Protein AF-A0A9D4H7C5-F1 (afdb_monomer_lite)

Radius of gyration: 18.45 Å; chains: 1; bounding box: 44×25×48 Å

pLDDT: mean 87.69, std 12.98, range [50.12, 97.69]

Foldseek 3Di:
DVQQCVQCVDPPHPCNVVLVVQLCVLFKDWDPVQVVVQLVVLQVVCVVVVNPPQDSVRSVVPDDPVNSVVGTDIDTDDPVSSVVSNVVSVVVCPDPNVD

Organism: Dreissena polymorpha (NCBI:txid45954)

Secondary structure (DSSP, 8-state):
--SHHHHHS-TTSTTHHHHHHHHHHHHEEE-HHHHHHHHHHHHHHHHHTT--S--HHHHHHH--HHHHHHH--EEEPPHHHHHHHHHHHHHTTSSGGG-

Structure (mmCIF, N/CA/C/O backbone):
data_AF-A0A9D4H7C5-F1
#
_entry.id   AF-A0A9D4H7C5-F1
#
loop_
_atom_site.group_PDB
_atom_site.id
_atom_site.type_symbol
_atom_site.label_atom_id
_atom_site.label_alt_id
_atom_site.label_comp_id
_atom_site.label_asym_id
_atom_site.label_entity_id
_atom_site.label_seq_id
_atom_site.pdbx_PDB_ins_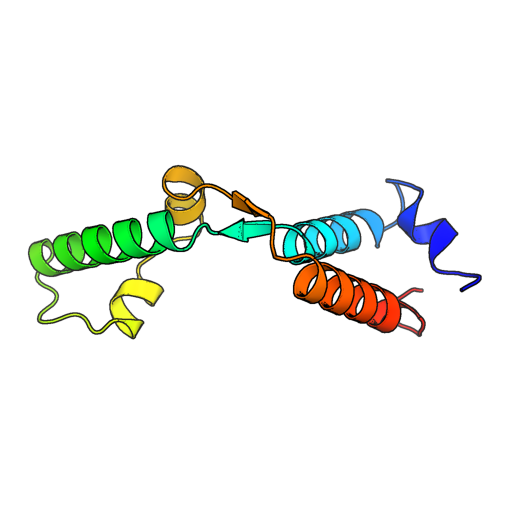code
_atom_site.Cartn_x
_atom_site.Cartn_y
_atom_site.Cartn_z
_atom_site.occupancy
_atom_site.B_iso_or_equiv
_atom_site.auth_seq_id
_atom_site.auth_comp_id
_atom_site.auth_asym_id
_atom_site.auth_atom_id
_atom_site.pdbx_PDB_model_num
ATOM 1 N N . MET A 1 1 ? 14.678 1.766 -25.862 1.00 50.12 1 MET A N 1
ATOM 2 C CA . MET A 1 1 ? 15.528 0.898 -25.008 1.00 50.12 1 MET A CA 1
ATOM 3 C C . MET A 1 1 ? 17.064 1.142 -25.003 1.00 50.12 1 MET A C 1
ATOM 5 O O . MET A 1 1 ? 17.768 0.316 -24.443 1.00 50.12 1 MET A O 1
ATOM 9 N N . ARG A 1 2 ? 17.651 2.239 -25.535 1.00 50.78 2 ARG A N 1
ATOM 10 C CA . ARG A 1 2 ? 19.125 2.489 -25.433 1.00 50.78 2 ARG A CA 1
ATOM 11 C C . ARG A 1 2 ? 19.565 3.445 -24.305 1.00 50.78 2 ARG A C 1
ATOM 13 O O . ARG A 1 2 ? 20.757 3.662 -24.140 1.00 50.78 2 ARG A O 1
ATOM 20 N N . ARG A 1 3 ? 18.628 4.037 -23.553 1.00 53.94 3 ARG A N 1
ATOM 21 C CA . ARG A 1 3 ? 18.916 5.087 -22.546 1.00 53.94 3 ARG A CA 1
ATOM 22 C C . ARG A 1 3 ? 18.563 4.697 -21.110 1.00 53.94 3 ARG A C 1
ATOM 24 O O . ARG A 1 3 ? 19.287 5.043 -20.190 1.00 53.94 3 ARG A O 1
ATOM 31 N N . PHE A 1 4 ? 17.514 3.896 -20.950 1.00 56.56 4 PHE A N 1
ATOM 32 C CA . PHE A 1 4 ? 17.071 3.334 -19.677 1.00 56.56 4 PHE A CA 1
ATOM 33 C C . PHE A 1 4 ? 18.133 2.515 -18.902 1.00 56.56 4 PHE A C 1
ATOM 35 O O . PHE A 1 4 ? 18.212 2.682 -17.685 1.00 56.56 4 PHE A O 1
ATOM 42 N N . PRO A 1 5 ? 18.985 1.676 -19.542 1.00 57.75 5 PRO A N 1
ATOM 43 C CA . PRO A 1 5 ? 19.926 0.833 -18.801 1.00 57.75 5 PRO A CA 1
ATOM 44 C C . PRO A 1 5 ? 20.961 1.656 -18.028 1.00 57.75 5 PRO A C 1
ATOM 46 O O . PRO A 1 5 ? 21.125 1.455 -16.833 1.00 57.75 5 PRO A O 1
ATOM 49 N N . ASN A 1 6 ? 21.579 2.656 -18.667 1.00 56.25 6 ASN A N 1
ATOM 50 C CA . ASN A 1 6 ? 22.683 3.414 -18.066 1.00 56.25 6 ASN A CA 1
ATOM 51 C C . ASN A 1 6 ? 22.271 4.185 -16.799 1.00 56.25 6 ASN A C 1
ATOM 53 O O . ASN A 1 6 ? 23.093 4.372 -15.903 1.00 56.25 6 ASN A O 1
ATOM 57 N N . GLY A 1 7 ? 21.002 4.606 -16.716 1.00 56.47 7 GLY A N 1
ATOM 58 C CA . GLY A 1 7 ? 20.463 5.344 -15.574 1.00 56.47 7 GLY A CA 1
ATOM 59 C C . GLY A 1 7 ? 19.825 4.488 -14.473 1.00 56.47 7 GLY A C 1
ATOM 60 O O . GLY A 1 7 ? 19.506 5.014 -13.409 1.00 56.47 7 GLY A O 1
ATOM 61 N N . CYS A 1 8 ? 19.632 3.186 -14.707 1.00 57.25 8 CYS A N 1
ATOM 62 C CA . CYS A 1 8 ? 19.006 2.265 -13.747 1.00 57.25 8 CYS A CA 1
ATOM 63 C C . CYS A 1 8 ? 19.940 1.132 -13.287 1.00 57.25 8 CYS A C 1
ATOM 65 O O . CYS A 1 8 ? 19.569 0.368 -12.401 1.00 57.25 8 CYS A O 1
ATOM 67 N N . THR A 1 9 ? 21.144 1.013 -13.856 1.00 65.00 9 THR A N 1
ATOM 68 C CA . THR A 1 9 ? 22.159 0.022 -13.446 1.00 65.00 9 THR A CA 1
ATOM 69 C C . THR A 1 9 ? 23.261 0.600 -12.560 1.00 65.00 9 THR A C 1
ATOM 71 O O . THR A 1 9 ? 24.107 -0.155 -12.091 1.00 65.00 9 THR A O 1
ATOM 74 N N . THR A 1 10 ? 23.272 1.917 -12.334 1.00 66.44 10 THR A N 1
ATOM 75 C CA . THR A 1 10 ? 24.260 2.594 -11.483 1.00 66.44 10 THR A CA 1
ATOM 76 C C . THR A 1 10 ? 23.536 3.314 -10.354 1.00 66.44 10 THR A C 1
ATOM 78 O O . THR A 1 10 ? 22.686 4.165 -10.610 1.00 66.44 10 THR A O 1
ATOM 81 N N . ASP A 1 11 ? 23.900 3.007 -9.113 1.00 71.56 11 ASP A N 1
ATOM 82 C CA . ASP A 1 11 ? 23.358 3.623 -7.894 1.00 71.56 11 ASP A CA 1
ATOM 83 C C . ASP A 1 11 ? 23.545 5.149 -7.831 1.00 71.56 11 ASP A C 1
ATOM 85 O O . ASP A 1 11 ? 22.747 5.854 -7.218 1.00 71.56 11 ASP A O 1
ATOM 89 N N . LYS A 1 12 ? 24.562 5.669 -8.524 1.00 75.31 12 LYS A N 1
ATOM 90 C CA . LYS A 1 12 ? 24.868 7.105 -8.634 1.00 75.31 12 LYS A CA 1
ATOM 91 C C . LYS A 1 12 ? 23.893 7.897 -9.504 1.00 75.31 12 LYS A C 1
ATOM 93 O O . LYS A 1 12 ? 23.951 9.125 -9.506 1.00 75.31 12 LYS A O 1
ATOM 98 N N . HIS A 1 13 ? 23.047 7.236 -10.291 1.00 79.44 13 HIS A N 1
ATOM 99 C CA . HIS A 1 13 ? 22.137 7.940 -11.185 1.00 79.44 13 HIS A CA 1
ATOM 100 C C . HIS A 1 13 ? 20.908 8.459 -10.428 1.00 79.44 13 HIS A C 1
ATOM 102 O O . HIS A 1 13 ? 20.284 7.723 -9.666 1.00 79.44 13 HIS A O 1
ATOM 108 N N . GLN A 1 14 ? 20.495 9.702 -10.697 1.00 82.25 14 GLN A N 1
ATOM 109 C CA . GLN A 1 14 ? 19.373 10.355 -10.003 1.00 82.25 14 GLN A CA 1
ATOM 110 C C . GLN A 1 14 ? 18.051 9.569 -10.075 1.00 82.25 14 GLN A C 1
ATOM 112 O O . GLN A 1 14 ? 17.225 9.643 -9.168 1.00 82.25 14 GLN A O 1
ATOM 117 N N . LEU A 1 15 ? 17.854 8.795 -11.148 1.00 82.06 15 LEU A N 1
ATOM 118 C CA . LEU A 1 15 ? 16.650 7.986 -11.347 1.00 82.06 15 LEU A CA 1
ATOM 119 C C . LEU A 1 15 ? 16.699 6.630 -10.636 1.00 82.06 15 LEU A C 1
ATOM 121 O O . LEU A 1 15 ? 15.644 6.026 -10.462 1.00 82.06 15 LEU A O 1
ATOM 125 N N . PHE A 1 16 ? 17.870 6.156 -10.196 1.00 84.81 16 PHE A N 1
ATOM 126 C CA . PHE A 1 16 ? 18.020 4.819 -9.620 1.00 84.81 16 PHE A CA 1
ATOM 127 C C . PHE A 1 16 ? 17.182 4.639 -8.350 1.00 84.81 16 PHE A C 1
ATOM 129 O O . PHE A 1 16 ? 16.371 3.717 -8.269 1.00 84.81 16 PHE A O 1
ATOM 136 N N . GLY A 1 17 ? 17.315 5.551 -7.381 1.00 86.56 17 GLY A N 1
ATOM 137 C CA . GLY A 1 17 ? 16.551 5.508 -6.129 1.00 86.56 17 GLY A CA 1
ATOM 138 C C . GLY A 1 17 ? 15.031 5.532 -6.357 1.00 86.56 17 GLY A C 1
ATOM 139 O O . GLY A 1 17 ? 14.340 4.599 -5.937 1.00 86.56 17 GLY A O 1
ATOM 140 N N . PRO A 1 18 ? 14.492 6.539 -7.072 1.00 88.38 18 PRO A N 1
ATOM 141 C CA . PRO A 1 18 ? 13.072 6.603 -7.412 1.00 88.38 18 PRO A CA 1
ATOM 142 C C . PRO A 1 18 ? 12.572 5.387 -8.203 1.00 88.38 18 PRO A C 1
ATOM 144 O O . PRO A 1 18 ? 11.474 4.890 -7.939 1.00 88.38 18 PRO A O 1
ATOM 147 N N . PHE A 1 19 ? 13.364 4.882 -9.154 1.00 88.44 19 PHE A N 1
ATOM 148 C CA . PHE A 1 19 ? 13.020 3.687 -9.920 1.00 88.44 19 PHE A CA 1
ATOM 149 C C . PHE A 1 19 ? 12.923 2.455 -9.017 1.00 88.44 19 PHE A C 1
ATOM 151 O O . PHE A 1 19 ? 11.906 1.766 -9.053 1.00 88.44 19 PHE A O 1
ATOM 158 N N . MET A 1 20 ? 13.918 2.214 -8.159 1.00 91.38 20 MET A N 1
ATOM 159 C CA . MET A 1 20 ? 13.925 1.079 -7.232 1.00 91.38 20 MET A CA 1
ATOM 160 C C . MET A 1 20 ? 12.782 1.155 -6.215 1.00 91.38 20 MET A C 1
ATOM 162 O O . MET A 1 20 ? 12.141 0.140 -5.935 1.00 91.38 20 MET A O 1
ATOM 166 N N . ALA A 1 21 ? 12.460 2.351 -5.713 1.00 90.81 21 ALA A N 1
ATOM 167 C CA . ALA A 1 21 ? 11.305 2.557 -4.841 1.00 90.81 21 ALA A CA 1
ATOM 168 C C . ALA A 1 21 ? 9.988 2.191 -5.551 1.00 90.81 21 ALA A C 1
ATOM 170 O O . ALA A 1 21 ? 9.175 1.437 -5.008 1.00 90.81 21 ALA A O 1
ATOM 171 N N . ARG A 1 22 ? 9.799 2.652 -6.796 1.00 92.88 22 ARG A N 1
ATOM 172 C CA . ARG A 1 22 ? 8.610 2.325 -7.602 1.00 92.88 22 ARG A CA 1
ATOM 173 C C . ARG A 1 22 ? 8.556 0.844 -7.972 1.00 92.88 22 ARG A C 1
ATOM 175 O O . ARG A 1 22 ? 7.494 0.246 -7.851 1.00 92.88 22 ARG A O 1
ATOM 182 N N . LEU A 1 23 ? 9.682 0.237 -8.344 1.00 93.69 23 LEU A N 1
ATOM 183 C CA . LEU A 1 23 ? 9.785 -1.188 -8.667 1.00 93.69 23 LEU A CA 1
ATOM 184 C C . LEU A 1 23 ? 9.422 -2.062 -7.461 1.00 93.69 23 LEU A C 1
ATOM 186 O O . LEU A 1 23 ? 8.623 -2.990 -7.577 1.00 93.69 23 LEU A O 1
ATOM 190 N N . SER A 1 24 ? 9.946 -1.719 -6.284 1.00 93.81 24 SER A N 1
ATOM 191 C CA . SER A 1 24 ? 9.577 -2.339 -5.009 1.00 93.81 24 SER A CA 1
ATOM 192 C C . SER A 1 24 ? 8.068 -2.224 -4.756 1.00 93.81 24 SER A C 1
ATOM 194 O O . SER A 1 24 ? 7.424 -3.193 -4.350 1.00 93.81 24 SER A O 1
ATOM 196 N N . GLY A 1 25 ? 7.485 -1.065 -5.075 1.00 93.12 25 GLY A N 1
ATOM 197 C CA . GLY A 1 25 ? 6.045 -0.820 -5.041 1.00 93.12 25 GLY A CA 1
ATOM 198 C C . GLY A 1 25 ? 5.235 -1.595 -6.085 1.00 93.12 25 GLY A C 1
ATOM 199 O O . GLY A 1 25 ? 4.071 -1.862 -5.816 1.00 93.12 25 GLY A O 1
ATOM 200 N N . CYS A 1 26 ? 5.815 -2.002 -7.221 1.00 95.44 26 CYS A N 1
ATOM 201 C CA . CYS A 1 26 ? 5.177 -2.883 -8.210 1.00 95.44 26 CYS A CA 1
ATOM 202 C C . CYS A 1 26 ? 5.162 -4.347 -7.753 1.00 95.44 26 CYS A C 1
ATOM 204 O O . CYS A 1 26 ? 4.183 -5.049 -7.980 1.00 95.44 26 CYS A O 1
ATOM 206 N N . ILE A 1 27 ? 6.223 -4.809 -7.088 1.00 95.75 27 ILE A N 1
ATOM 207 C CA . ILE A 1 27 ? 6.382 -6.218 -6.692 1.00 95.75 27 ILE A CA 1
ATOM 208 C C . ILE A 1 27 ? 5.616 -6.526 -5.406 1.00 95.75 27 ILE A C 1
ATOM 210 O O . ILE A 1 27 ? 4.948 -7.554 -5.307 1.00 95.75 27 ILE A O 1
ATOM 214 N N . PHE A 1 28 ? 5.685 -5.627 -4.426 1.00 95.44 28 PHE A N 1
ATOM 215 C CA . PHE A 1 28 ? 5.142 -5.876 -3.097 1.00 95.44 28 PHE A CA 1
ATOM 216 C C . PHE A 1 28 ? 3.982 -4.949 -2.764 1.00 95.44 28 PHE A C 1
ATOM 218 O O . PHE A 1 28 ? 4.055 -3.733 -2.971 1.00 95.44 28 PHE A O 1
ATOM 225 N N . GLN A 1 29 ? 2.946 -5.528 -2.182 1.00 94.88 29 GLN A N 1
ATOM 226 C CA . GLN A 1 29 ? 1.832 -4.825 -1.567 1.00 94.88 29 GLN A CA 1
ATOM 227 C C . GLN A 1 29 ? 1.802 -5.095 -0.069 1.00 94.88 29 GLN A C 1
ATOM 229 O O . GLN A 1 29 ? 2.503 -5.974 0.427 1.00 94.88 29 GLN A O 1
ATOM 234 N N . ILE A 1 30 ? 0.987 -4.336 0.650 1.00 95.31 30 ILE A N 1
ATOM 235 C CA . ILE A 1 30 ? 0.659 -4.677 2.028 1.00 95.31 30 ILE A CA 1
ATOM 236 C C . ILE A 1 30 ? -0.268 -5.892 2.017 1.00 95.31 30 ILE A C 1
ATOM 238 O O . ILE A 1 30 ? -1.196 -5.964 1.202 1.00 95.31 30 ILE A O 1
ATOM 242 N N . ASP A 1 31 ? 0.009 -6.854 2.894 1.00 95.56 31 ASP A N 1
ATOM 243 C CA . ASP A 1 31 ? -0.862 -8.003 3.100 1.00 95.56 31 ASP A CA 1
ATOM 244 C C . ASP A 1 31 ? -2.264 -7.538 3.510 1.00 95.56 31 ASP A C 1
ATOM 246 O O . ASP A 1 31 ? -2.440 -6.788 4.471 1.00 95.56 31 ASP A O 1
ATOM 250 N N . GLN A 1 32 ? -3.270 -7.963 2.747 1.00 94.31 32 GLN A N 1
ATOM 251 C CA . GLN A 1 32 ? -4.647 -7.519 2.957 1.00 94.31 32 GLN A CA 1
ATOM 252 C C . GLN A 1 32 ? -5.247 -8.074 4.253 1.00 94.31 32 GLN A C 1
ATOM 254 O O . GLN A 1 32 ? -6.104 -7.426 4.855 1.00 94.31 32 GLN A O 1
ATOM 259 N N . GLY A 1 33 ? -4.786 -9.244 4.706 1.00 96.12 33 GLY A N 1
ATOM 260 C C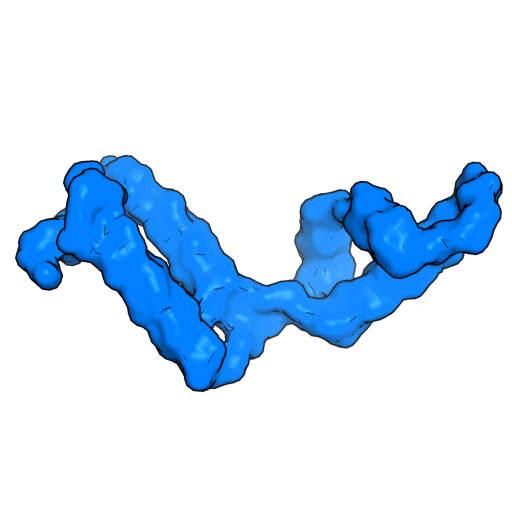A . GLY A 1 33 ? -5.191 -9.824 5.981 1.00 96.12 33 GLY A CA 1
ATOM 261 C C . GLY A 1 33 ? -4.718 -8.949 7.133 1.00 96.12 33 GLY A C 1
ATOM 262 O O . GLY A 1 33 ? -5.544 -8.465 7.910 1.00 96.12 33 GLY A O 1
ATOM 263 N N . ASP A 1 34 ? -3.420 -8.656 7.177 1.00 96.75 34 ASP A N 1
ATOM 264 C CA . ASP A 1 34 ? -2.842 -7.796 8.211 1.00 96.75 34 ASP A CA 1
ATOM 265 C C . ASP A 1 34 ? -3.443 -6.378 8.163 1.00 96.75 34 ASP A C 1
ATOM 267 O O . ASP A 1 34 ? -3.787 -5.814 9.202 1.00 96.75 34 ASP A O 1
ATOM 271 N N . TYR A 1 35 ? -3.645 -5.813 6.965 1.00 96.50 35 TYR A N 1
ATOM 272 C CA . TYR A 1 35 ? -4.254 -4.487 6.810 1.00 96.50 35 TYR A CA 1
ATOM 273 C C . TYR A 1 35 ? -5.700 -4.447 7.321 1.00 96.50 35 TYR A C 1
ATOM 275 O O . TYR A 1 35 ? -6.097 -3.497 7.996 1.00 96.50 35 TYR A O 1
ATOM 283 N N . SER A 1 36 ? -6.484 -5.500 7.069 1.00 96.75 36 SER A N 1
ATOM 284 C CA . SER A 1 36 ? -7.856 -5.598 7.581 1.00 96.75 36 SER A CA 1
ATOM 285 C C . SER A 1 36 ? -7.910 -5.669 9.112 1.00 96.75 36 SER A C 1
ATOM 287 O O . SER A 1 36 ? -8.812 -5.097 9.728 1.00 96.75 36 SER A O 1
ATOM 289 N N . LEU A 1 37 ? -6.932 -6.332 9.739 1.00 97.56 37 LEU A N 1
ATOM 290 C CA . LEU A 1 37 ? -6.808 -6.400 11.195 1.00 97.56 37 LEU A CA 1
ATOM 291 C C . LEU A 1 37 ? -6.394 -5.047 11.777 1.00 97.56 37 LEU A C 1
ATOM 293 O O . LEU A 1 37 ? -7.002 -4.597 12.748 1.00 97.56 37 LEU A O 1
ATOM 297 N N . LEU A 1 38 ? -5.432 -4.368 11.146 1.00 97.69 38 LEU A N 1
ATOM 298 C CA . LEU A 1 38 ? -5.031 -3.014 11.528 1.00 97.69 38 LEU A CA 1
ATOM 2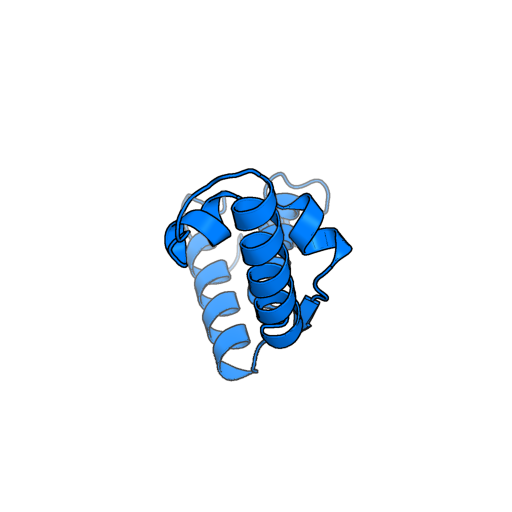99 C C . LEU A 1 38 ? -6.215 -2.042 11.455 1.00 97.69 38 LEU A C 1
ATOM 301 O O . LEU A 1 38 ? -6.423 -1.249 12.370 1.00 97.69 38 LEU A O 1
ATOM 305 N N . MET A 1 39 ? -7.030 -2.139 10.406 1.00 97.38 39 MET A N 1
ATOM 306 C CA . MET A 1 39 ? -8.217 -1.304 10.237 1.00 97.38 39 MET A CA 1
ATOM 307 C C . MET A 1 39 ? -9.257 -1.538 11.341 1.00 97.38 39 MET A C 1
ATOM 309 O O . MET A 1 39 ? -9.804 -0.579 11.885 1.00 97.38 39 MET A O 1
ATOM 313 N N . LYS A 1 40 ? -9.495 -2.796 11.734 1.00 96.69 40 LYS A N 1
ATOM 314 C CA . LYS A 1 40 ? -10.372 -3.120 12.874 1.00 96.69 40 LYS A CA 1
ATOM 315 C C . LYS A 1 40 ? -9.830 -2.548 14.185 1.00 96.69 40 LYS A C 1
ATOM 317 O O . LYS A 1 40 ? -10.572 -1.883 14.902 1.00 96.69 40 LYS A O 1
ATOM 322 N N . ALA A 1 41 ? -8.538 -2.738 14.454 1.00 96.81 41 ALA A N 1
ATOM 323 C CA . ALA A 1 41 ? -7.897 -2.211 15.656 1.00 96.81 41 ALA A CA 1
ATOM 324 C C . ALA A 1 41 ? -7.969 -0.676 15.716 1.00 96.81 41 ALA A C 1
ATOM 326 O O . ALA A 1 41 ? -8.336 -0.110 16.746 1.00 96.81 41 ALA A O 1
ATOM 327 N N . LYS A 1 42 ? -7.704 0.004 14.591 1.00 97.00 42 LYS A N 1
ATOM 328 C CA . LYS A 1 42 ? -7.786 1.466 14.505 1.00 97.00 42 LYS A CA 1
ATOM 329 C C . LYS A 1 42 ? -9.213 1.973 14.719 1.00 97.00 42 LYS A C 1
ATOM 331 O O . LYS A 1 42 ? -9.404 2.973 15.403 1.00 97.00 42 LYS A O 1
ATOM 336 N N . ARG A 1 43 ? -10.226 1.278 14.190 1.00 96.50 43 ARG A N 1
ATOM 337 C CA . ARG A 1 43 ? -11.639 1.606 14.446 1.00 96.50 43 ARG A CA 1
ATOM 338 C C . ARG A 1 43 ? -11.968 1.560 15.940 1.00 96.50 43 ARG A C 1
ATOM 340 O O . ARG A 1 43 ? -12.579 2.494 16.449 1.00 96.50 43 ARG A O 1
ATOM 347 N N . GLU A 1 44 ? -11.562 0.506 16.641 1.00 95.44 44 GLU A N 1
ATOM 348 C CA . GLU A 1 44 ? -11.801 0.387 18.086 1.00 95.44 44 GLU A CA 1
ATOM 349 C C . GLU A 1 44 ? -11.070 1.464 18.894 1.00 95.44 44 GLU A C 1
ATOM 351 O O . GLU A 1 44 ? -11.607 1.976 19.876 1.00 95.44 44 GLU A O 1
ATOM 356 N N . GLU A 1 45 ? -9.856 1.830 18.483 1.00 96.00 45 GLU A N 1
ATOM 357 C CA . GLU A 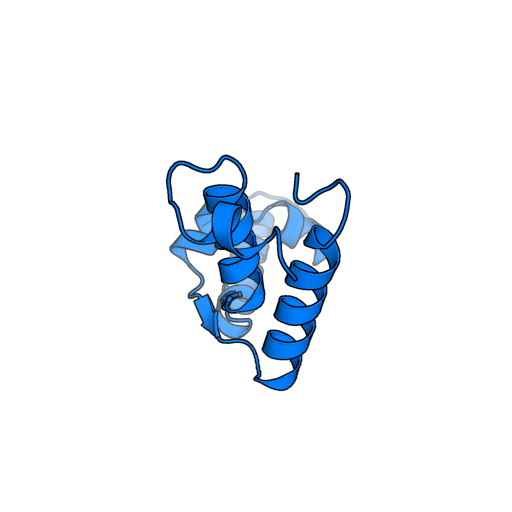1 45 ? -9.103 2.929 19.086 1.00 96.00 45 GLU A CA 1
ATOM 358 C C . GLU A 1 45 ? -9.839 4.270 18.935 1.00 96.00 45 GLU A C 1
ATOM 360 O O . GLU A 1 45 ? -10.004 4.986 19.922 1.00 96.00 45 GLU A O 1
ATOM 365 N N . LEU A 1 46 ? -10.349 4.577 17.738 1.00 95.69 46 LEU A N 1
ATOM 366 C CA . LEU A 1 46 ? -11.110 5.804 17.471 1.00 95.69 46 LEU A CA 1
ATOM 367 C C . LEU A 1 46 ? -12.403 5.873 18.294 1.00 95.69 46 LEU A C 1
ATOM 369 O O . LEU A 1 46 ? -12.717 6.920 18.861 1.00 95.69 46 LEU A O 1
ATOM 373 N N . LEU A 1 47 ? -13.114 4.748 18.429 1.00 94.62 47 LEU A N 1
ATOM 374 C CA . LEU A 1 47 ? -14.294 4.656 19.294 1.00 94.62 47 LEU A CA 1
ATOM 375 C C . LEU A 1 47 ? -13.940 4.952 20.761 1.00 94.62 47 LEU A C 1
ATOM 377 O O . LEU A 1 47 ? -14.654 5.699 21.429 1.00 94.62 47 LEU A O 1
ATOM 381 N N . LYS A 1 48 ? -12.810 4.430 21.260 1.00 94.06 48 LYS A N 1
ATOM 382 C CA . LYS A 1 48 ? -12.313 4.714 22.623 1.00 94.06 48 LYS A CA 1
ATOM 383 C C . LYS A 1 48 ? -11.879 6.171 22.805 1.00 94.06 48 LYS A C 1
ATOM 385 O O . LYS A 1 48 ? -11.982 6.693 23.910 1.00 94.06 48 LYS A O 1
ATOM 390 N N . GLN A 1 49 ? -11.420 6.822 21.740 1.00 93.88 49 GLN A N 1
ATOM 391 C CA . GLN A 1 49 ? -11.073 8.248 21.720 1.00 93.88 49 GLN A CA 1
ATOM 392 C C . GLN A 1 49 ? -12.303 9.165 21.594 1.00 93.88 49 GLN A C 1
ATOM 394 O O . GLN A 1 49 ? -12.157 10.386 21.604 1.00 93.88 49 GLN A O 1
ATOM 399 N N . GLY A 1 50 ? -13.513 8.600 21.511 1.00 91.56 50 GLY A N 1
ATOM 400 C CA . GLY A 1 50 ? -14.762 9.357 21.459 1.00 91.56 50 GLY A CA 1
ATOM 401 C C . GLY A 1 50 ? -15.170 9.803 20.056 1.00 91.56 50 GLY A C 1
ATOM 402 O O . GLY A 1 50 ? -16.058 10.643 19.938 1.00 91.56 50 GLY A O 1
ATOM 403 N N . VAL A 1 51 ? -14.561 9.255 18.998 1.00 90.00 51 VAL A N 1
ATOM 404 C CA . VAL A 1 51 ? -15.025 9.461 17.618 1.00 90.00 51 VAL A CA 1
ATOM 405 C C . VAL A 1 51 ? -16.246 8.562 17.383 1.00 90.00 51 VAL A C 1
ATOM 407 O O . VAL A 1 51 ? -16.097 7.337 17.391 1.00 90.00 51 VAL A O 1
ATOM 410 N N . PRO A 1 52 ? -17.455 9.119 17.192 1.00 85.75 52 PRO A N 1
ATOM 411 C CA . PRO A 1 52 ? -18.657 8.317 17.008 1.00 85.75 52 PRO A CA 1
ATOM 412 C C . PRO A 1 52 ? -18.682 7.692 15.608 1.00 85.75 52 PRO A C 1
ATOM 414 O O . PRO A 1 52 ? -18.483 8.390 14.619 1.00 85.75 52 PRO A O 1
ATOM 417 N N . ASP A 1 53 ? -18.935 6.382 15.553 1.00 86.50 53 ASP A N 1
ATOM 418 C CA . ASP A 1 53 ? -19.150 5.578 14.335 1.00 86.50 53 ASP A CA 1
ATOM 419 C C . ASP A 1 53 ? -18.229 5.927 13.139 1.00 86.50 53 ASP A C 1
ATOM 421 O O . ASP A 1 53 ? -18.684 6.424 12.104 1.00 86.50 53 ASP A O 1
ATOM 425 N N . PRO A 1 54 ? -16.905 5.702 13.255 1.00 90.25 54 PRO A N 1
ATOM 426 C CA . PRO A 1 54 ? -15.973 6.058 12.196 1.00 90.25 54 PRO A CA 1
ATOM 427 C C . PRO A 1 54 ? -16.189 5.179 10.954 1.00 90.25 54 PRO A C 1
ATOM 429 O O . PRO A 1 54 ? -16.032 3.945 10.981 1.00 90.25 54 PRO A O 1
ATOM 432 N N . SER A 1 55 ? -16.484 5.837 9.830 1.00 93.06 55 SER A N 1
ATOM 433 C CA . SER A 1 55 ? -16.589 5.177 8.529 1.00 93.06 55 SER A CA 1
ATOM 434 C C . SER A 1 55 ? -15.248 4.558 8.122 1.00 93.06 55 SER A C 1
ATOM 436 O O . SER A 1 55 ? -14.184 4.985 8.571 1.00 93.06 55 SER A O 1
ATOM 438 N N . ASP A 1 56 ? -15.265 3.580 7.216 1.00 92.88 56 ASP A N 1
ATOM 439 C CA . ASP A 1 56 ? -14.039 2.961 6.687 1.00 92.88 56 ASP A CA 1
ATOM 440 C C . ASP A 1 56 ? -13.044 3.995 6.119 1.00 92.88 56 ASP A C 1
ATOM 442 O O . ASP A 1 56 ? -11.824 3.864 6.263 1.00 92.88 56 ASP A O 1
ATOM 446 N N . LYS A 1 57 ? -13.561 5.066 5.505 1.00 93.25 57 LYS A N 1
ATOM 447 C CA . LYS A 1 57 ? -12.745 6.168 4.978 1.00 93.25 57 LYS A CA 1
ATOM 448 C C . LYS A 1 57 ? -12.101 6.996 6.083 1.00 93.25 57 LYS A C 1
ATOM 450 O O . LYS A 1 57 ? -11.024 7.538 5.873 1.00 93.25 57 LYS A O 1
ATOM 455 N N . ASP A 1 58 ? -12.749 7.127 7.231 1.00 91.06 58 ASP A N 1
ATOM 456 C CA . ASP A 1 58 ? -12.201 7.901 8.342 1.00 91.06 58 ASP A CA 1
ATOM 457 C C . ASP A 1 58 ? -11.160 7.080 9.093 1.00 91.06 58 ASP A C 1
ATOM 459 O O . ASP A 1 58 ? -10.059 7.568 9.332 1.00 91.06 58 ASP A O 1
ATOM 463 N N . VAL A 1 59 ? -11.428 5.790 9.318 1.00 95.12 59 VAL A N 1
ATOM 464 C CA . VAL A 1 59 ? -10.442 4.853 9.876 1.00 95.12 59 VAL A CA 1
ATOM 465 C C . VAL A 1 59 ? -9.159 4.857 9.044 1.00 95.12 59 VAL A C 1
ATOM 467 O O . VAL A 1 59 ? -8.076 5.031 9.594 1.00 95.12 59 VAL A O 1
ATOM 470 N N . THR A 1 60 ? -9.266 4.729 7.719 1.00 94.69 60 THR A N 1
ATOM 471 C CA . THR A 1 60 ? -8.091 4.708 6.829 1.00 94.69 60 THR A CA 1
ATOM 472 C C . THR A 1 60 ? -7.308 6.020 6.821 1.00 94.69 60 THR A C 1
ATOM 474 O O . THR A 1 60 ? -6.084 5.970 6.743 1.00 94.69 60 THR A O 1
ATOM 477 N N . LYS A 1 61 ? -7.961 7.182 6.974 1.00 94.62 61 LYS A N 1
ATOM 478 C CA . LYS A 1 61 ? -7.265 8.477 7.136 1.00 94.62 61 LYS A CA 1
ATOM 479 C C . LYS A 1 61 ? -6.463 8.564 8.436 1.00 94.62 61 LYS A C 1
ATOM 481 O O . LYS A 1 61 ? -5.481 9.296 8.483 1.00 94.62 61 LYS A O 1
ATOM 486 N N . HIS A 1 62 ? -6.890 7.850 9.476 1.00 94.50 62 HIS A N 1
ATOM 487 C CA . HIS A 1 62 ? -6.216 7.817 10.774 1.00 94.50 62 HIS A CA 1
ATOM 488 C C . HIS A 1 62 ? -5.131 6.735 10.878 1.00 94.50 62 HIS A C 1
ATOM 490 O O . HIS A 1 62 ? -4.413 6.704 11.875 1.00 94.50 62 HIS A O 1
ATOM 496 N N . ILE A 1 63 ? -4.993 5.860 9.876 1.00 96.44 63 ILE A N 1
ATOM 497 C CA . ILE A 1 63 ? -3.887 4.900 9.803 1.00 96.44 63 ILE A CA 1
ATOM 498 C C . ILE A 1 63 ? -2.658 5.605 9.229 1.00 96.44 63 ILE A C 1
ATOM 500 O O . ILE A 1 63 ? -2.673 6.117 8.109 1.00 96.44 63 ILE A O 1
ATOM 504 N N . THR A 1 64 ? -1.564 5.583 9.981 1.00 96.12 64 THR A N 1
ATOM 505 C CA . THR A 1 64 ? -0.280 6.154 9.560 1.00 96.12 64 THR A CA 1
ATOM 506 C C . THR A 1 64 ? 0.580 5.141 8.800 1.00 96.12 64 THR A C 1
ATOM 508 O O . THR A 1 64 ? 0.436 3.926 8.951 1.00 96.12 64 THR A O 1
ATOM 511 N N . SER A 1 65 ? 1.536 5.631 8.004 1.00 92.88 65 SER A N 1
ATOM 512 C CA . SER A 1 65 ? 2.528 4.776 7.334 1.00 92.88 65 SER A CA 1
ATOM 513 C C . SER A 1 65 ? 3.351 3.944 8.318 1.00 92.88 65 SER A C 1
ATOM 515 O O . SER A 1 65 ? 3.679 2.795 8.026 1.00 92.88 65 SER A O 1
ATOM 517 N N . ASP A 1 66 ? 3.649 4.502 9.491 1.00 95.56 66 ASP A N 1
ATOM 518 C CA . ASP A 1 66 ? 4.430 3.833 10.532 1.00 95.56 66 ASP A CA 1
ATOM 519 C C . ASP A 1 66 ? 3.660 2.668 11.148 1.00 95.56 66 ASP A C 1
ATOM 521 O O . ASP A 1 66 ? 4.242 1.631 11.459 1.00 95.56 66 ASP A O 1
ATOM 525 N N . GLU A 1 67 ? 2.346 2.809 11.313 1.00 96.25 67 GLU A N 1
ATOM 526 C CA . GLU A 1 67 ? 1.492 1.718 11.782 1.00 96.25 67 GLU A CA 1
ATOM 527 C C . GLU A 1 67 ? 1.398 0.600 10.755 1.00 96.25 67 GLU A C 1
ATOM 529 O O . GLU A 1 67 ? 1.527 -0.567 11.118 1.00 96.25 67 GLU A O 1
ATOM 534 N N . VAL A 1 68 ? 1.258 0.946 9.474 1.00 96.19 68 VAL A N 1
ATOM 535 C CA . VAL A 1 68 ? 1.302 -0.043 8.391 1.00 96.19 68 VAL A CA 1
ATOM 536 C C . VAL A 1 68 ? 2.646 -0.772 8.390 1.00 96.19 68 VAL A C 1
ATOM 538 O O . VAL A 1 68 ? 2.670 -1.997 8.323 1.00 96.19 68 VAL A O 1
ATOM 541 N N . GLY A 1 69 ? 3.762 -0.050 8.521 1.00 93.81 69 GLY A N 1
ATOM 542 C CA . GLY A 1 69 ? 5.103 -0.641 8.551 1.00 93.81 69 GLY A CA 1
ATOM 543 C C . GLY A 1 69 ? 5.375 -1.516 9.780 1.00 93.81 69 GLY A C 1
ATOM 544 O O . GLY A 1 69 ? 6.120 -2.488 9.678 1.00 93.81 69 GLY A O 1
ATOM 545 N N . ARG A 1 70 ? 4.767 -1.199 10.931 1.00 96.19 70 ARG A N 1
ATOM 546 C CA . ARG A 1 70 ? 4.907 -1.975 12.176 1.00 96.19 70 ARG A CA 1
ATOM 547 C C . ARG A 1 70 ? 3.999 -3.198 12.238 1.00 96.19 70 ARG A C 1
ATOM 549 O O . ARG A 1 70 ? 4.382 -4.190 12.852 1.00 96.19 70 ARG A O 1
ATOM 556 N N . HIS A 1 71 ? 2.800 -3.114 11.666 1.00 95.69 71 HIS A N 1
ATOM 557 C CA . HIS A 1 71 ? 1.742 -4.101 11.904 1.00 95.69 71 HIS A CA 1
ATOM 558 C C . HIS A 1 71 ? 1.347 -4.908 10.672 1.00 95.69 71 HIS A C 1
ATOM 560 O O . HIS A 1 71 ? 0.667 -5.919 10.826 1.00 95.69 71 HIS A O 1
ATOM 566 N N . CYS A 1 72 ? 1.767 -4.507 9.471 1.00 96.56 72 CYS A N 1
ATOM 567 C CA . CYS A 1 72 ? 1.427 -5.224 8.252 1.00 96.56 72 CYS A CA 1
ATOM 568 C C . CYS A 1 72 ? 2.676 -5.684 7.506 1.00 96.56 72 CYS A C 1
ATOM 570 O O . CYS A 1 72 ? 3.549 -4.888 7.149 1.00 96.56 72 CYS A O 1
ATOM 572 N N . LYS A 1 73 ? 2.745 -6.983 7.205 1.00 95.31 73 LYS A N 1
ATOM 573 C CA . LYS A 1 73 ? 3.823 -7.515 6.371 1.00 95.31 73 LYS A CA 1
ATOM 574 C C . LYS A 1 73 ? 3.617 -7.129 4.907 1.00 95.31 73 LYS A C 1
ATOM 576 O O . LYS A 1 73 ? 2.509 -6.858 4.435 1.00 95.31 73 LYS A O 1
ATOM 581 N N . ARG A 1 74 ? 4.718 -7.155 4.159 1.00 94.75 74 ARG A N 1
ATOM 582 C CA . ARG A 1 74 ? 4.684 -7.048 2.701 1.00 94.75 74 ARG A CA 1
ATOM 583 C C . ARG A 1 74 ? 4.407 -8.424 2.104 1.00 94.75 74 ARG A C 1
ATOM 585 O O . ARG A 1 74 ? 5.044 -9.402 2.483 1.00 94.75 74 ARG A O 1
ATOM 592 N N . ALA A 1 75 ? 3.500 -8.477 1.142 1.00 94.62 75 ALA A N 1
ATOM 593 C CA . ALA A 1 75 ? 3.187 -9.656 0.353 1.00 94.62 75 ALA A CA 1
ATOM 594 C C . ALA A 1 75 ? 3.537 -9.405 -1.116 1.00 94.62 75 ALA A C 1
ATOM 596 O O . ALA A 1 75 ? 3.335 -8.308 -1.644 1.00 94.62 75 ALA A O 1
ATOM 597 N N . THR A 1 76 ? 4.063 -10.424 -1.788 1.00 94.69 76 THR A N 1
ATOM 598 C CA . THR A 1 76 ? 4.305 -10.365 -3.232 1.00 94.69 76 THR A CA 1
ATOM 599 C C . THR A 1 76 ? 2.970 -10.360 -3.970 1.00 94.69 76 THR A C 1
ATOM 601 O O . THR A 1 76 ? 2.068 -11.136 -3.649 1.00 94.69 76 THR A O 1
ATOM 604 N N . ARG A 1 77 ? 2.831 -9.481 -4.963 1.00 94.94 77 ARG A N 1
ATOM 605 C CA . ARG A 1 77 ? 1.668 -9.467 -5.855 1.00 94.94 77 ARG A CA 1
ATOM 606 C C . ARG A 1 77 ? 1.632 -10.700 -6.753 1.00 94.94 77 ARG A C 1
ATOM 608 O O . ARG A 1 77 ? 2.624 -11.402 -6.939 1.00 94.94 77 ARG A O 1
ATOM 615 N N . GLY A 1 78 ? 0.475 -10.940 -7.366 1.00 95.44 78 GLY A N 1
ATOM 616 C CA . GLY A 1 78 ? 0.342 -11.975 -8.387 1.00 95.44 78 GLY A CA 1
ATOM 617 C C . GLY A 1 78 ? 1.222 -11.693 -9.610 1.00 95.44 78 GLY A C 1
ATOM 618 O O . GLY A 1 78 ? 1.537 -10.541 -9.917 1.00 95.44 78 GLY A O 1
ATOM 619 N N . ILE A 1 79 ? 1.579 -12.748 -10.349 1.00 95.75 79 ILE A N 1
ATOM 620 C CA . ILE A 1 79 ? 2.463 -12.659 -11.525 1.00 95.75 79 ILE A CA 1
ATOM 621 C C . ILE A 1 79 ? 1.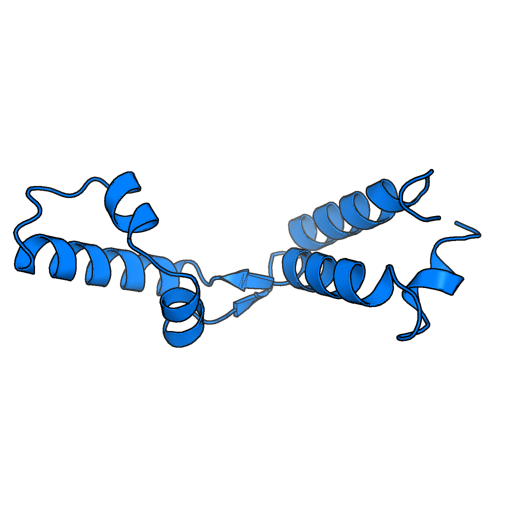913 -11.661 -12.552 1.00 95.75 79 ILE A C 1
ATOM 623 O O . ILE A 1 79 ? 2.610 -10.730 -12.939 1.00 95.75 79 ILE A O 1
ATOM 627 N N . LYS A 1 80 ? 0.641 -11.813 -12.951 1.00 96.69 80 LYS A N 1
ATOM 628 C CA . LYS A 1 80 ? 0.009 -10.964 -13.976 1.00 96.69 80 LYS A CA 1
ATOM 629 C C . LYS A 1 80 ? 0.038 -9.479 -13.605 1.00 96.69 80 LYS A C 1
ATOM 631 O O . LYS A 1 80 ? 0.386 -8.642 -14.433 1.00 96.69 80 LYS A O 1
ATOM 636 N N . GLU A 1 81 ? -0.312 -9.170 -12.360 1.00 96.00 81 GLU A N 1
ATOM 637 C CA . GLU A 1 81 ? -0.344 -7.800 -11.849 1.00 96.00 81 GLU A CA 1
ATOM 638 C C . GLU A 1 81 ? 1.066 -7.209 -11.784 1.00 96.00 81 GLU A C 1
ATOM 640 O O . GLU A 1 81 ? 1.315 -6.133 -12.326 1.00 96.00 81 GLU A O 1
ATOM 645 N N . THR A 1 82 ? 2.012 -7.962 -11.217 1.00 96.25 82 THR A N 1
ATOM 646 C CA . THR A 1 82 ? 3.424 -7.573 -11.136 1.00 96.25 82 THR A CA 1
ATOM 647 C C . THR A 1 82 ? 3.994 -7.269 -12.522 1.00 96.25 82 THR A C 1
ATOM 649 O O . THR A 1 82 ? 4.572 -6.203 -12.726 1.00 96.25 82 THR A O 1
ATOM 652 N N . THR A 1 83 ? 3.791 -8.156 -13.504 1.00 96.31 83 THR A N 1
ATOM 653 C CA . THR A 1 83 ? 4.272 -7.954 -14.879 1.00 96.31 83 THR A CA 1
ATOM 654 C C . THR A 1 83 ? 3.663 -6.706 -15.516 1.00 96.31 83 THR A C 1
ATOM 656 O O . THR A 1 83 ? 4.386 -5.926 -16.136 1.00 96.31 83 THR A O 1
ATOM 659 N N . SER A 1 84 ? 2.357 -6.484 -15.340 1.00 96.94 84 SER A N 1
ATOM 660 C CA . SER A 1 84 ? 1.677 -5.303 -15.881 1.00 96.94 84 SER A CA 1
ATOM 661 C C . SER A 1 84 ? 2.212 -4.003 -15.273 1.00 96.94 84 SER A C 1
ATOM 663 O O . SER A 1 84 ? 2.473 -3.044 -15.999 1.00 96.94 84 SER A O 1
ATOM 665 N N . LEU A 1 85 ? 2.411 -3.970 -13.952 1.00 96.50 85 LEU A N 1
ATOM 666 C CA . LEU A 1 85 ? 2.915 -2.794 -13.241 1.00 96.50 85 LEU A CA 1
ATOM 667 C C . LEU A 1 85 ? 4.375 -2.489 -13.591 1.00 96.50 85 LEU A C 1
ATOM 669 O O . LEU A 1 85 ? 4.717 -1.327 -13.808 1.00 96.50 85 LEU A O 1
ATOM 673 N N . ILE A 1 86 ? 5.223 -3.516 -13.697 1.00 94.75 86 ILE A N 1
ATOM 674 C CA . ILE A 1 86 ? 6.623 -3.349 -14.114 1.00 94.75 86 ILE A CA 1
ATOM 675 C C . ILE A 1 86 ? 6.692 -2.817 -15.546 1.00 94.75 86 ILE A C 1
ATOM 677 O O . ILE A 1 86 ? 7.458 -1.893 -15.812 1.00 94.75 86 ILE A O 1
ATOM 681 N N . LYS A 1 87 ? 5.868 -3.344 -16.459 1.00 93.81 87 LYS A N 1
ATOM 682 C CA . LYS A 1 87 ? 5.809 -2.841 -17.835 1.00 93.81 87 LYS A CA 1
ATOM 683 C C . LYS A 1 87 ? 5.405 -1.365 -17.870 1.00 93.81 87 LYS A C 1
ATOM 685 O O . LYS A 1 87 ? 6.122 -0.562 -18.452 1.00 93.81 87 LYS A O 1
ATOM 690 N N . ALA A 1 88 ? 4.338 -0.993 -17.162 1.00 92.81 88 ALA A N 1
ATOM 691 C CA . ALA A 1 88 ? 3.903 0.401 -17.070 1.00 92.81 88 ALA A CA 1
ATOM 692 C C . ALA A 1 88 ? 4.977 1.323 -16.456 1.00 92.81 88 ALA A C 1
ATOM 694 O O . ALA A 1 88 ? 5.125 2.474 -16.869 1.00 92.81 88 ALA A O 1
ATOM 695 N N . LEU A 1 89 ? 5.749 0.827 -15.480 1.00 91.69 89 LEU A N 1
ATOM 696 C CA . LEU A 1 89 ? 6.872 1.562 -14.899 1.00 91.69 89 LEU A CA 1
ATOM 697 C C . LEU A 1 89 ? 7.969 1.828 -15.939 1.00 91.69 89 LEU A C 1
ATOM 699 O O . LEU A 1 89 ? 8.412 2.973 -16.052 1.00 91.69 89 LEU A O 1
ATOM 703 N N . ILE A 1 90 ? 8.371 0.807 -16.698 1.00 88.62 90 ILE A N 1
ATOM 704 C CA . ILE A 1 90 ? 9.387 0.927 -17.755 1.00 88.62 90 ILE A CA 1
ATOM 705 C C . ILE A 1 90 ? 8.899 1.877 -18.855 1.00 88.62 90 ILE A C 1
ATOM 707 O O . ILE A 1 90 ? 9.603 2.830 -19.187 1.00 88.62 90 ILE A O 1
ATOM 711 N N . ASP A 1 91 ? 7.668 1.694 -19.337 1.00 88.38 91 ASP A N 1
ATOM 712 C CA . ASP A 1 91 ? 7.070 2.531 -20.383 1.00 88.38 91 ASP A CA 1
ATOM 713 C C . ASP A 1 91 ? 7.002 4.010 -19.949 1.00 88.38 91 ASP A C 1
ATOM 715 O O . ASP A 1 91 ? 7.227 4.917 -20.750 1.00 88.38 91 ASP A O 1
ATOM 719 N N . SER A 1 92 ? 6.777 4.280 -18.653 1.00 86.25 92 SER A N 1
ATOM 720 C CA . SER A 1 92 ? 6.757 5.651 -18.112 1.00 86.25 92 SER A CA 1
ATOM 721 C C . SER A 1 92 ? 8.107 6.380 -18.177 1.00 86.25 92 SER A C 1
ATOM 723 O O . SER A 1 92 ? 8.145 7.602 -17.998 1.00 86.25 92 SER A O 1
ATOM 725 N N . LEU A 1 93 ? 9.196 5.646 -18.422 1.00 81.12 93 LEU A N 1
ATOM 726 C CA . LEU A 1 93 ? 10.576 6.130 -18.447 1.00 81.12 93 LEU A CA 1
ATOM 727 C C . LEU A 1 93 ? 11.209 6.066 -19.848 1.00 81.12 93 LEU A C 1
ATOM 729 O O . LEU A 1 93 ? 12.337 6.515 -20.018 1.00 81.12 93 LEU A O 1
ATOM 733 N N . ASP A 1 94 ? 10.495 5.592 -20.872 1.00 76.00 94 ASP A N 1
ATOM 734 C CA . ASP A 1 94 ? 11.022 5.471 -22.243 1.00 76.00 94 ASP A CA 1
ATOM 735 C C . ASP A 1 94 ? 11.009 6.813 -23.036 1.00 76.00 94 ASP A C 1
ATOM 737 O O . ASP A 1 94 ? 11.226 6.832 -24.247 1.00 76.00 94 ASP A O 1
ATOM 741 N N . GLY A 1 95 ? 10.803 7.956 -22.359 1.00 71.56 95 GLY A N 1
ATOM 742 C CA . GLY A 1 95 ? 10.731 9.310 -22.942 1.00 71.56 95 GLY A CA 1
ATOM 743 C C . GLY A 1 95 ? 11.518 10.378 -22.163 1.00 71.56 95 GLY A C 1
ATOM 744 O O . GLY A 1 95 ? 12.499 10.072 -21.493 1.00 71.56 95 GLY A O 1
ATOM 745 N N . GLU A 1 96 ? 11.083 11.647 -22.209 1.00 67.75 96 GLU A N 1
ATOM 746 C CA . GLU A 1 96 ? 11.732 12.778 -21.499 1.00 67.75 96 GLU A CA 1
ATOM 747 C C . GLU A 1 96 ? 11.934 12.529 -19.994 1.00 67.75 96 GLU A C 1
ATOM 749 O O . GLU A 1 96 ? 12.900 12.998 -19.406 1.00 67.75 96 GLU A O 1
ATOM 754 N N . ARG A 1 97 ? 11.045 11.741 -19.378 1.00 65.56 97 ARG A N 1
ATOM 755 C CA . ARG A 1 97 ? 11.092 11.380 -17.952 1.00 65.56 97 ARG A CA 1
ATOM 756 C C . ARG A 1 97 ? 12.219 10.408 -17.584 1.00 65.56 97 ARG A C 1
ATOM 758 O O . ARG A 1 97 ? 12.456 10.202 -16.400 1.00 65.56 97 ARG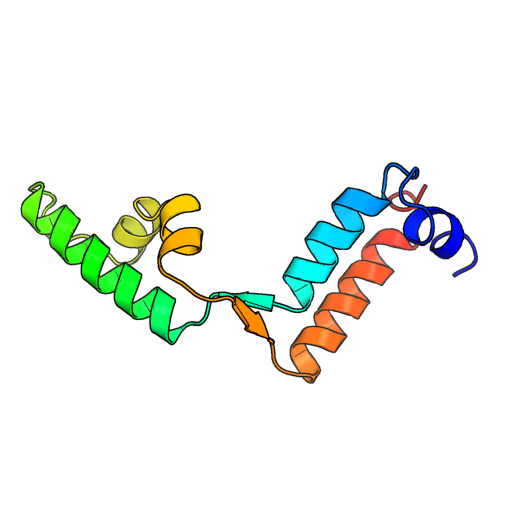 A O 1
ATOM 765 N N . GLY A 1 98 ? 12.864 9.792 -18.574 1.00 61.53 98 GLY A N 1
ATOM 766 C CA . GLY A 1 98 ? 14.020 8.912 -18.396 1.00 61.53 98 GLY A CA 1
ATOM 767 C C . GLY A 1 98 ? 15.362 9.571 -18.718 1.00 61.53 98 GLY A C 1
ATOM 768 O O . GLY A 1 98 ? 16.343 8.845 -18.884 1.00 61.53 98 GLY A O 1
ATOM 769 N N . LYS A 1 99 ? 15.397 10.901 -18.890 1.00 60.81 99 LYS A N 1
ATOM 770 C CA . LYS A 1 99 ? 16.621 11.672 -19.148 1.00 60.81 99 LYS A CA 1
ATOM 771 C C . LYS A 1 99 ? 17.375 12.041 -17.873 1.00 60.81 99 LYS A C 1
ATOM 773 O O . LYS A 1 99 ? 16.738 12.235 -16.813 1.00 60.81 99 LYS A O 1
#

Sequence (99 aa):
MRRFPNGCTTDKHQLFGPFMARLSGCIFQIDQGDYSLLMKAKREELLKQGVPDPSDKDVTKHITSDEVGRHCKRATRGIKETTSLIKALIDSLDGERGK